Protein AF-A0AAU5Y995-F1 (afdb_monomer_lite)

Sequence (161 aa):
MDPVPNSRCRHRGEGEPGQAEDVVPAVAGPEQAGVQQDLLAVCDVCLLLIEDGAGAVWWHPEGGGRGERTSPSASLAAADRRPRWRITHDRCEPGGGYRIAVERIRTWPAYLHWTAHLMTEDWFGATDWRELILDTFDPVSISAGIRPRAFRDIRHRDVGE

Foldseek 3Di:
DDDDDDDDDDDDDDDDDDDDPPPDPPPPPPPPPPPDQQKWFAAQQPRDTADFPFWWWFWDDFPPPVPDPDDPPPPDCPPPRQTDIGTHGCVRDVDPHDTDGPVQCRDPVSVVVVLVVVVVPPVCVSDPSVCLVVVQDPPPPSGGHMHGPDPCVPPDDDPPD

Secondary structure (DSSP, 8-state):
-PPPPP-PPPP---------------------------EEEE-TTT-PBPPTTSEEEEE--TT---S----TT--S-----S--EEEEETTT----SEEEEGGGGSSHHHHHHHHHHHHT-GGGTT--HHHHHHHHH-TT--SSEEEES-GGGGS-SSS--

Structure (mmCIF, N/CA/C/O backbone):
data_AF-A0AAU5Y995-F1
#
_entry.id   AF-A0AAU5Y995-F1
#
loop_
_atom_site.group_PDB
_atom_site.id
_atom_site.type_symbol
_atom_site.label_atom_id
_atom_site.label_alt_id
_atom_site.label_comp_id
_atom_site.label_asym_id
_atom_site.label_entity_id
_atom_site.label_seq_id
_atom_site.pdbx_PDB_ins_code
_atom_site.Cartn_x
_atom_site.Cartn_y
_atom_site.Cartn_z
_atom_site.occupancy
_atom_site.B_iso_or_equiv
_atom_site.auth_seq_id
_atom_site.auth_comp_id
_atom_site.auth_asym_id
_atom_site.auth_atom_id
_atom_site.pdbx_PDB_model_num
ATOM 1 N N . MET A 1 1 ? 29.678 -52.417 -12.295 1.00 51.66 1 MET A N 1
ATOM 2 C CA . MET A 1 1 ? 29.122 -51.259 -11.562 1.00 51.66 1 MET A CA 1
ATOM 3 C C . MET A 1 1 ? 27.999 -51.810 -10.715 1.00 51.66 1 MET A C 1
ATOM 5 O O . MET A 1 1 ? 26.891 -51.991 -11.201 1.00 51.66 1 MET A O 1
ATOM 9 N N . ASP A 1 2 ? 28.368 -52.208 -9.506 1.00 46.78 2 ASP A N 1
ATOM 10 C CA . ASP A 1 2 ? 27.531 -52.924 -8.548 1.00 46.78 2 ASP A CA 1
ATOM 11 C C . ASP A 1 2 ? 26.744 -51.947 -7.657 1.00 46.78 2 ASP A C 1
ATOM 13 O O . ASP A 1 2 ? 27.227 -50.840 -7.396 1.00 46.78 2 ASP A O 1
ATOM 17 N N . PRO A 1 3 ? 25.541 -52.319 -7.183 1.00 59.75 3 PRO A N 1
ATOM 18 C CA . PRO A 1 3 ? 24.732 -51.471 -6.316 1.00 59.75 3 PRO A CA 1
ATOM 19 C C . PRO A 1 3 ? 25.257 -51.448 -4.872 1.00 59.75 3 PRO A C 1
ATOM 21 O O . PRO A 1 3 ? 25.572 -52.479 -4.278 1.00 59.75 3 PRO A O 1
ATOM 24 N N . VAL A 1 4 ? 25.303 -50.247 -4.291 1.00 57.81 4 VAL A N 1
ATOM 25 C CA . VAL A 1 4 ? 25.670 -49.993 -2.890 1.00 57.81 4 VAL A CA 1
ATOM 26 C C . VAL A 1 4 ? 24.531 -50.435 -1.952 1.00 57.81 4 VAL A C 1
ATOM 28 O O . VAL A 1 4 ? 23.378 -50.065 -2.192 1.00 57.81 4 VAL A O 1
ATOM 31 N N . PRO A 1 5 ? 24.814 -51.200 -0.878 1.00 61.00 5 PRO A N 1
ATOM 32 C CA . PRO A 1 5 ? 23.799 -51.679 0.050 1.00 61.00 5 PRO A CA 1
ATOM 33 C C . PRO A 1 5 ? 23.392 -50.661 1.127 1.00 61.00 5 PRO A C 1
ATOM 35 O O . PRO A 1 5 ? 24.134 -49.774 1.540 1.00 61.00 5 PRO A O 1
ATOM 38 N N . ASN A 1 6 ? 22.159 -50.881 1.573 1.00 43.97 6 ASN A N 1
ATOM 39 C CA . ASN A 1 6 ? 21.319 -50.125 2.490 1.00 43.97 6 ASN A CA 1
ATOM 40 C C . ASN A 1 6 ? 21.773 -50.250 3.962 1.00 43.97 6 ASN A C 1
ATOM 42 O O . ASN A 1 6 ? 21.823 -51.356 4.508 1.00 43.97 6 ASN A O 1
ATOM 46 N N . SER A 1 7 ? 22.036 -49.120 4.625 1.00 55.94 7 SER A N 1
ATOM 47 C CA . SER A 1 7 ? 22.383 -49.063 6.051 1.00 55.94 7 SER A CA 1
ATOM 48 C C . SER A 1 7 ? 21.145 -48.821 6.911 1.00 55.94 7 SER A C 1
ATOM 50 O O . SER A 1 7 ? 20.665 -47.701 7.068 1.00 55.94 7 SER A O 1
ATOM 52 N N . ARG A 1 8 ? 20.657 -49.916 7.502 1.00 42.19 8 ARG A N 1
ATOM 53 C CA . ARG A 1 8 ? 19.688 -49.956 8.603 1.00 42.19 8 ARG A CA 1
ATOM 54 C C . ARG A 1 8 ? 20.257 -49.260 9.847 1.00 42.19 8 ARG A C 1
ATOM 56 O O . ARG A 1 8 ? 21.191 -49.780 10.455 1.00 42.19 8 ARG A O 1
ATOM 63 N N . CYS A 1 9 ? 19.631 -48.175 10.296 1.00 51.38 9 CYS A N 1
ATOM 64 C CA . CYS A 1 9 ? 19.802 -47.680 11.664 1.00 51.38 9 CYS A CA 1
ATOM 65 C C . CYS A 1 9 ? 18.827 -48.407 12.600 1.00 51.38 9 CYS A C 1
ATOM 67 O O . CYS A 1 9 ? 17.614 -48.401 12.398 1.00 51.38 9 CYS A O 1
ATOM 69 N N . ARG A 1 10 ? 19.393 -49.091 13.598 1.00 52.16 10 ARG A N 1
ATOM 70 C CA . ARG A 1 10 ? 18.687 -49.815 14.658 1.00 52.16 10 ARG A CA 1
ATOM 71 C C . ARG A 1 10 ? 18.078 -48.848 15.672 1.00 52.16 10 ARG A C 1
ATOM 73 O O . ARG A 1 10 ? 18.735 -47.910 16.109 1.00 52.16 10 ARG A O 1
ATOM 80 N N . HIS A 1 11 ? 16.873 -49.194 16.115 1.00 45.50 11 HIS A N 1
ATOM 81 C CA . HIS A 1 11 ? 16.279 -48.787 17.385 1.00 45.50 11 HIS A CA 1
ATOM 82 C C . HIS A 1 11 ? 17.213 -49.073 18.569 1.00 45.50 11 HIS A C 1
ATOM 84 O O . HIS A 1 11 ? 17.705 -50.198 18.691 1.00 45.50 11 HIS A O 1
ATOM 90 N N . ARG A 1 12 ? 17.368 -48.102 19.479 1.00 43.69 12 ARG A N 1
ATOM 91 C CA . ARG A 1 12 ? 17.568 -48.349 20.916 1.00 43.69 12 ARG A CA 1
ATOM 92 C C . ARG A 1 12 ? 17.394 -47.060 21.718 1.00 43.69 12 ARG A C 1
ATOM 94 O O . ARG A 1 12 ? 18.076 -46.087 21.422 1.00 43.69 12 ARG A O 1
ATOM 101 N N . GLY A 1 13 ? 16.574 -47.103 22.767 1.00 43.41 13 GLY A N 1
ATOM 102 C CA . GLY A 1 13 ? 16.678 -46.159 23.881 1.00 43.41 13 GLY A CA 1
ATOM 103 C C . GLY A 1 13 ? 15.349 -45.681 24.442 1.00 43.41 13 GLY A C 1
ATOM 104 O O . GLY A 1 13 ? 15.020 -44.512 24.297 1.00 43.41 13 GLY A O 1
ATOM 105 N N . GLU A 1 14 ? 14.612 -46.582 25.088 1.00 49.31 14 GLU A N 1
ATOM 106 C CA . GLU A 1 14 ? 13.632 -46.220 26.111 1.00 49.31 14 GLU A CA 1
ATOM 107 C C . GLU A 1 14 ? 14.370 -45.609 27.310 1.00 49.31 14 GLU A C 1
ATOM 109 O O . GLU A 1 14 ? 15.430 -46.099 27.712 1.00 49.31 14 GLU A O 1
ATOM 114 N N . GLY A 1 15 ? 13.812 -44.534 27.861 1.00 44.06 15 GLY A N 1
ATOM 115 C CA . GLY A 1 15 ? 14.356 -43.817 29.007 1.00 44.06 15 GLY A CA 1
ATOM 116 C C . GLY A 1 15 ? 13.445 -42.665 29.418 1.00 44.06 15 GLY A C 1
ATOM 117 O O . GLY A 1 15 ? 13.788 -41.508 29.203 1.00 44.06 15 GLY A O 1
ATOM 118 N N . GLU A 1 16 ? 12.284 -42.988 29.990 1.00 52.59 16 GLU A N 1
ATOM 119 C CA . GLU A 1 16 ? 11.535 -42.055 30.839 1.00 52.59 16 GLU A CA 1
ATOM 120 C C . GLU A 1 16 ? 12.242 -41.925 32.194 1.00 52.59 16 GLU A C 1
ATOM 122 O O . GLU A 1 16 ? 12.616 -42.930 32.808 1.00 52.59 16 GLU A O 1
ATOM 127 N N . PRO A 1 17 ? 12.385 -40.691 32.693 1.00 46.03 17 PRO A N 1
ATOM 128 C CA . PRO A 1 17 ? 11.916 -40.457 34.049 1.00 46.03 17 PRO A CA 1
ATOM 129 C C . PRO A 1 17 ? 11.112 -39.155 34.178 1.00 46.03 17 PRO A C 1
ATOM 131 O O . PRO A 1 17 ? 11.528 -38.092 33.725 1.00 46.03 17 PRO A O 1
ATOM 134 N N . GLY A 1 18 ? 9.967 -39.305 34.851 1.00 55.03 18 GLY A N 1
ATOM 135 C CA . GLY A 1 18 ? 9.081 -38.304 35.449 1.00 55.03 18 GLY A CA 1
ATOM 136 C C . GLY A 1 18 ? 9.459 -36.833 35.307 1.00 55.03 18 GLY A C 1
ATOM 137 O O . GLY A 1 18 ? 10.322 -36.326 36.023 1.00 55.03 18 GLY A O 1
ATOM 138 N N . GLN A 1 19 ? 8.700 -36.128 34.470 1.00 48.06 19 GLN A N 1
ATOM 139 C CA . GLN A 1 19 ? 8.563 -34.683 34.572 1.00 48.06 19 GLN A CA 1
ATOM 140 C C . GLN A 1 19 ? 7.476 -34.378 35.600 1.00 48.06 19 GLN A C 1
ATOM 142 O O . GLN A 1 19 ? 6.317 -34.753 35.436 1.00 48.06 19 GLN A O 1
ATOM 147 N N . ALA A 1 20 ? 7.884 -33.726 36.685 1.00 47.62 20 ALA A N 1
ATOM 148 C CA . ALA A 1 20 ? 6.977 -33.029 37.571 1.00 47.62 20 ALA A CA 1
ATOM 149 C C . ALA A 1 20 ? 6.198 -32.003 36.738 1.00 47.62 20 ALA A C 1
ATOM 151 O O . ALA A 1 20 ? 6.799 -31.131 36.108 1.00 47.62 20 ALA A O 1
ATOM 152 N N . GLU A 1 21 ? 4.876 -32.136 36.715 1.00 48.78 21 GLU A N 1
ATOM 153 C CA . GLU A 1 21 ? 3.977 -31.117 36.188 1.00 48.78 21 GLU A CA 1
ATOM 154 C C . GLU A 1 21 ? 4.045 -29.909 37.127 1.00 48.78 21 GLU A C 1
ATOM 156 O O . GLU A 1 21 ? 3.313 -29.796 38.111 1.00 48.78 21 GLU A O 1
ATOM 161 N N . ASP A 1 22 ? 5.004 -29.030 36.848 1.00 41.09 22 ASP A N 1
ATOM 162 C CA . ASP A 1 22 ? 5.022 -27.664 37.344 1.00 41.09 22 ASP A CA 1
ATOM 163 C C . ASP A 1 22 ? 3.801 -26.975 36.724 1.00 41.09 22 ASP A C 1
ATOM 165 O O . ASP A 1 22 ? 3.777 -26.623 35.540 1.00 41.09 22 ASP A O 1
ATOM 169 N N . VAL A 1 23 ? 2.718 -26.904 37.501 1.00 50.47 23 VAL A N 1
ATOM 170 C CA . VAL A 1 23 ? 1.514 -26.148 37.158 1.00 50.47 23 VAL A CA 1
ATOM 171 C C . VAL A 1 23 ? 1.901 -24.675 37.199 1.00 50.47 23 VAL A C 1
ATOM 173 O O . VAL A 1 23 ? 1.699 -23.980 38.195 1.00 50.47 23 VAL A O 1
ATOM 176 N N . VAL A 1 24 ? 2.491 -24.203 36.101 1.00 50.28 24 VAL A N 1
ATOM 177 C CA . VAL A 1 24 ? 2.717 -22.783 35.865 1.00 50.28 24 VAL A CA 1
ATOM 178 C C . VAL A 1 24 ? 1.334 -22.130 35.887 1.00 50.28 24 VAL A C 1
ATOM 180 O O . VAL A 1 24 ? 0.473 -22.518 35.088 1.00 50.28 24 VAL A O 1
ATOM 183 N N . PRO A 1 25 ? 1.063 -21.175 36.796 1.00 47.19 25 PRO A N 1
ATOM 184 C CA . PRO A 1 25 ? -0.200 -20.462 36.772 1.00 47.19 25 PRO A CA 1
ATOM 185 C C . PRO A 1 25 ? -0.339 -19.832 35.392 1.00 47.19 25 PRO A C 1
ATOM 187 O O . PRO A 1 25 ? 0.600 -19.202 34.904 1.00 47.19 25 PRO A O 1
ATOM 190 N N . ALA A 1 26 ? -1.495 -20.042 34.760 1.00 51.28 26 ALA A N 1
ATOM 191 C CA . ALA A 1 26 ? -1.854 -19.390 33.514 1.00 51.28 26 ALA A CA 1
ATOM 192 C C . ALA A 1 26 ? -1.677 -17.884 33.713 1.00 51.28 26 ALA A C 1
ATOM 194 O O . ALA A 1 26 ? -2.510 -17.216 34.326 1.00 51.28 26 ALA A O 1
ATOM 195 N N . VAL A 1 27 ? -0.542 -17.364 33.250 1.00 51.34 27 VAL A N 1
ATOM 196 C CA . VAL A 1 27 ? -0.307 -15.935 33.173 1.00 51.34 27 VAL A CA 1
ATOM 197 C C . VAL A 1 27 ? -1.355 -15.477 32.181 1.00 51.34 27 VAL A C 1
ATOM 199 O O . VAL A 1 27 ? -1.291 -15.850 31.009 1.00 51.34 27 VAL A O 1
ATOM 202 N N . ALA A 1 28 ? -2.383 -14.782 32.668 1.00 52.41 28 ALA A N 1
ATOM 203 C CA . ALA A 1 28 ? -3.332 -14.100 31.813 1.00 52.41 28 ALA A CA 1
ATOM 204 C C . ALA A 1 28 ? -2.487 -13.238 30.873 1.00 52.41 28 ALA A C 1
ATOM 206 O O . ALA A 1 28 ? -1.878 -12.257 31.303 1.00 52.41 28 ALA A O 1
ATOM 207 N N . GLY A 1 29 ? -2.338 -13.702 29.626 1.00 50.19 29 GLY A N 1
ATOM 208 C CA . GLY A 1 29 ? -1.610 -12.969 28.607 1.00 50.19 29 GLY A CA 1
ATOM 209 C C . GLY A 1 29 ? -2.203 -11.569 28.544 1.00 50.19 29 GLY A C 1
ATOM 210 O O . GLY A 1 29 ? -3.406 -11.437 28.801 1.00 50.19 29 GLY A O 1
ATOM 211 N N . PRO A 1 30 ? -1.390 -10.534 28.269 1.00 54.94 30 PRO A N 1
ATOM 212 C CA . PRO A 1 30 ? -1.913 -9.187 28.142 1.00 54.94 30 PRO A CA 1
ATOM 213 C C . PRO A 1 30 ? -3.118 -9.269 27.217 1.00 54.94 30 PRO A C 1
ATOM 215 O O . PRO A 1 30 ? -3.008 -9.767 26.093 1.00 54.94 30 PRO A O 1
ATOM 218 N N . GLU A 1 31 ? -4.270 -8.890 27.772 1.00 47.72 31 GLU A N 1
ATOM 219 C CA . GLU A 1 31 ? -5.510 -8.644 27.060 1.00 47.72 31 GLU A CA 1
ATOM 220 C C . GLU A 1 31 ? -5.096 -8.002 25.743 1.00 47.72 31 GLU A C 1
ATOM 222 O O . GLU A 1 31 ? -4.458 -6.947 25.767 1.00 47.72 31 GLU A O 1
ATOM 227 N N . GLN A 1 32 ? -5.263 -8.728 24.630 1.00 51.91 32 GLN A N 1
ATOM 228 C CA . GLN A 1 32 ? -4.808 -8.275 23.324 1.00 51.91 32 GLN A CA 1
ATOM 229 C C . GLN A 1 32 ? -5.594 -7.004 23.034 1.00 51.91 32 GLN A C 1
ATOM 231 O O . GLN A 1 32 ? -6.704 -7.064 22.508 1.00 51.91 32 GLN A O 1
ATOM 236 N N . ALA A 1 33 ? -5.045 -5.862 23.449 1.00 55.78 33 ALA A N 1
ATOM 237 C CA . ALA A 1 33 ? -5.500 -4.548 23.075 1.00 55.78 33 ALA A CA 1
ATOM 238 C C . ALA A 1 33 ? -5.523 -4.600 21.556 1.00 55.78 33 ALA A C 1
ATOM 240 O O . ALA A 1 33 ? -4.464 -4.718 20.935 1.00 55.78 33 ALA A O 1
ATOM 241 N N . GLY A 1 34 ? -6.733 -4.709 20.998 1.00 61.84 34 GLY A N 1
ATOM 242 C CA . GLY A 1 34 ? -6.927 -5.053 19.599 1.00 61.84 34 GLY A CA 1
ATOM 243 C C . GLY A 1 34 ? -6.019 -4.168 18.769 1.00 61.84 34 GLY A C 1
ATOM 244 O O . GLY A 1 34 ? -6.093 -2.947 18.905 1.00 61.84 34 GLY A O 1
ATOM 245 N N . VAL A 1 35 ? -5.106 -4.783 18.011 1.00 67.81 35 VAL A N 1
ATOM 246 C CA . VAL A 1 35 ? -4.102 -4.059 17.230 1.00 67.81 35 VAL A CA 1
ATOM 247 C C . VAL A 1 35 ? -4.859 -3.059 16.371 1.00 67.81 35 VAL A C 1
ATOM 249 O O . VAL A 1 35 ? -5.603 -3.440 15.466 1.00 67.81 35 VAL A O 1
ATOM 252 N N . GLN A 1 36 ? -4.750 -1.783 16.732 1.00 79.38 36 GLN A N 1
ATOM 253 C CA . GLN A 1 36 ? -5.533 -0.738 16.105 1.00 79.38 36 GLN A CA 1
ATOM 254 C C . GLN A 1 36 ? -5.047 -0.613 14.662 1.00 79.38 36 GLN A C 1
ATOM 256 O O . GLN A 1 36 ? -3.896 -0.267 14.413 1.00 79.38 36 GLN A O 1
ATOM 261 N N . GLN A 1 37 ? -5.917 -0.957 13.716 1.00 86.81 37 GLN A N 1
ATOM 262 C CA . GLN A 1 37 ? -5.639 -0.803 12.294 1.00 86.81 37 GLN A CA 1
ATOM 263 C C . GLN A 1 37 ? -5.763 0.683 11.946 1.00 86.81 37 GLN A C 1
ATOM 265 O O . GLN A 1 37 ? -6.873 1.226 11.917 1.00 86.81 37 GLN A O 1
ATOM 270 N N . ASP A 1 38 ? -4.631 1.339 11.716 1.00 90.75 38 ASP A N 1
ATOM 271 C CA . ASP A 1 38 ? -4.545 2.749 11.318 1.00 90.75 38 ASP A CA 1
ATOM 272 C C . ASP A 1 38 ? -4.452 2.911 9.789 1.00 90.75 38 ASP A C 1
ATOM 274 O O . ASP A 1 38 ? -4.565 4.032 9.290 1.00 90.75 38 ASP A O 1
ATOM 278 N N . LEU A 1 39 ? -4.343 1.802 9.041 1.00 92.81 39 LEU A N 1
ATOM 279 C CA . LEU A 1 39 ? -4.324 1.770 7.580 1.00 92.81 39 LEU A CA 1
ATOM 280 C C . LEU A 1 39 ? -5.487 0.956 6.978 1.00 92.81 39 LEU A C 1
ATOM 282 O O . LEU A 1 39 ? -5.841 -0.147 7.405 1.00 92.81 39 LEU A O 1
ATOM 286 N N . LEU A 1 40 ? -6.068 1.510 5.921 1.00 94.25 40 LEU A N 1
ATOM 287 C CA . LEU A 1 40 ? -7.050 0.916 5.024 1.00 94.25 40 LEU A CA 1
ATOM 288 C C . LEU A 1 40 ? -6.365 0.529 3.714 1.00 94.25 40 LEU A C 1
ATOM 290 O O . LEU A 1 40 ? -5.465 1.223 3.253 1.00 94.25 40 LEU A O 1
ATOM 294 N N . ALA A 1 41 ? -6.834 -0.545 3.087 1.00 94.81 41 ALA A N 1
ATOM 295 C CA . ALA A 1 41 ? -6.425 -0.929 1.743 1.00 94.81 41 ALA A CA 1
ATOM 296 C C . ALA A 1 41 ? -7.626 -0.806 0.803 1.00 94.81 41 ALA A C 1
ATOM 298 O O . ALA A 1 41 ? -8.680 -1.392 1.062 1.00 94.81 41 ALA A O 1
ATOM 299 N N . VAL A 1 42 ? -7.474 -0.039 -0.274 1.00 95.00 42 VAL A N 1
ATOM 300 C CA . VAL A 1 42 ? -8.494 0.178 -1.307 1.00 95.00 42 VAL A CA 1
ATOM 301 C C . VAL A 1 42 ? -8.023 -0.488 -2.593 1.00 95.00 42 VAL A C 1
ATOM 303 O O . VAL A 1 42 ? -6.902 -0.257 -3.034 1.00 95.00 42 VAL A O 1
ATOM 306 N N . CYS A 1 43 ? -8.876 -1.319 -3.188 1.00 94.75 43 CYS A N 1
ATOM 307 C CA . CYS A 1 43 ? -8.546 -2.095 -4.380 1.00 94.75 43 CYS A CA 1
ATOM 308 C C . CYS A 1 43 ? -8.440 -1.229 -5.645 1.00 94.75 43 CYS A C 1
ATOM 310 O O . CYS A 1 43 ? -9.393 -0.537 -5.991 1.00 94.75 43 CYS A O 1
ATOM 312 N N . ASP A 1 44 ? -7.349 -1.367 -6.400 1.00 90.81 44 ASP A N 1
ATOM 313 C CA . ASP A 1 44 ? -7.074 -0.674 -7.673 1.00 90.81 44 ASP A CA 1
ATOM 314 C C . ASP A 1 44 ? -8.100 -0.943 -8.769 1.00 90.81 44 ASP A C 1
ATOM 316 O O . ASP A 1 44 ? -8.226 -0.164 -9.709 1.00 90.81 44 ASP A O 1
ATOM 320 N N . VAL A 1 45 ? -8.799 -2.074 -8.686 1.00 91.75 45 VAL A N 1
ATOM 321 C CA . VAL A 1 45 ? -9.695 -2.536 -9.751 1.00 91.75 45 VAL A CA 1
ATOM 322 C C . VAL A 1 45 ? -11.139 -2.160 -9.454 1.00 91.75 45 VAL A C 1
ATOM 324 O O . VAL A 1 45 ? -11.809 -1.567 -10.293 1.00 91.75 45 VAL A O 1
ATOM 327 N N . CYS A 1 46 ? -11.642 -2.526 -8.273 1.00 94.75 46 CYS A N 1
ATOM 328 C CA . CYS A 1 46 ? -13.048 -2.308 -7.927 1.00 94.75 46 CYS A CA 1
ATOM 329 C C . CYS A 1 46 ? -13.287 -1.109 -7.003 1.00 94.75 46 CYS A C 1
ATOM 331 O O . CYS A 1 46 ? -14.445 -0.806 -6.730 1.00 94.75 46 CYS A O 1
ATOM 333 N N . LEU A 1 47 ? -12.228 -0.441 -6.525 1.00 94.12 47 LEU A N 1
ATOM 334 C CA . LEU A 1 47 ? -12.289 0.720 -5.626 1.00 94.12 47 LEU A CA 1
ATOM 335 C C . LEU A 1 47 ? -13.022 0.454 -4.299 1.00 94.12 47 LEU A C 1
ATOM 337 O O . LEU A 1 47 ? -13.485 1.377 -3.635 1.00 94.12 47 LEU A O 1
ATOM 341 N N . LEU A 1 48 ? -13.127 -0.817 -3.897 1.00 95.25 48 LEU A N 1
ATOM 342 C CA . LEU A 1 48 ? -13.691 -1.230 -2.612 1.00 95.25 48 LEU A CA 1
ATOM 343 C C . LEU A 1 48 ? -12.583 -1.531 -1.601 1.00 95.25 48 LEU A C 1
ATOM 345 O O . LEU A 1 48 ? -11.464 -1.890 -1.979 1.00 95.25 48 LEU A O 1
ATOM 349 N N . LEU A 1 49 ? -12.926 -1.445 -0.313 1.00 95.56 49 LEU A N 1
ATOM 350 C CA . LEU A 1 49 ? -12.037 -1.847 0.774 1.00 95.56 49 LEU A CA 1
ATOM 351 C C . LEU A 1 49 ? -11.681 -3.334 0.668 1.00 95.56 49 LEU A C 1
ATOM 353 O O . LEU A 1 49 ? -12.522 -4.183 0.358 1.00 95.56 49 LEU A O 1
ATOM 357 N N . ILE A 1 50 ? -10.415 -3.637 0.922 1.00 95.81 50 ILE A N 1
ATOM 358 C CA . ILE A 1 50 ? -9.900 -4.995 1.059 1.00 95.81 50 ILE A CA 1
ATOM 359 C C . ILE A 1 50 ? -9.919 -5.330 2.542 1.00 95.81 50 ILE A C 1
ATOM 361 O O . ILE A 1 50 ? -9.344 -4.595 3.340 1.00 95.81 50 ILE A O 1
ATOM 365 N N . GLU A 1 51 ? -10.600 -6.414 2.900 1.00 96.12 51 GLU A N 1
ATOM 366 C CA . GLU A 1 51 ? -10.614 -6.988 4.249 1.00 96.12 51 GLU A CA 1
ATOM 367 C C . GLU A 1 51 ? -9.387 -7.886 4.469 1.00 96.12 51 GLU A C 1
ATOM 369 O O . GLU A 1 51 ? -8.695 -8.262 3.520 1.00 96.12 51 GLU A O 1
ATOM 374 N N . ASP A 1 52 ? -9.101 -8.228 5.722 1.00 95.12 52 ASP A N 1
ATOM 375 C CA . ASP A 1 52 ? -7.984 -9.119 6.052 1.00 95.12 52 ASP A CA 1
ATOM 376 C C . ASP A 1 52 ? -8.161 -10.498 5.402 1.00 95.12 52 ASP A C 1
ATOM 378 O O . ASP A 1 52 ? -9.256 -11.067 5.397 1.00 95.12 52 ASP A O 1
ATOM 382 N N . GLY A 1 53 ? -7.085 -11.018 4.806 1.00 95.50 53 GLY A N 1
ATOM 383 C CA . GLY A 1 53 ? -7.101 -12.276 4.060 1.00 95.50 53 GLY A CA 1
ATOM 384 C C . GLY A 1 53 ? -7.840 -12.226 2.717 1.00 95.50 53 GLY A C 1
ATOM 385 O O . GLY A 1 53 ? -8.010 -13.273 2.096 1.00 95.50 53 GLY A O 1
ATOM 386 N N . ALA A 1 54 ? -8.293 -11.050 2.261 1.00 95.81 54 ALA A N 1
ATOM 387 C CA . ALA A 1 54 ? -9.046 -10.900 1.010 1.00 95.81 54 ALA A CA 1
ATOM 388 C C . ALA A 1 54 ? -8.243 -10.257 -0.134 1.00 95.81 54 ALA A C 1
ATOM 390 O O . ALA A 1 54 ? -8.807 -9.991 -1.203 1.00 95.81 54 ALA A O 1
ATOM 391 N N . GLY A 1 55 ? -6.959 -9.966 0.074 1.00 95.19 55 GLY A N 1
ATOM 392 C CA . GLY A 1 55 ? -6.103 -9.370 -0.943 1.00 95.19 55 GLY A CA 1
ATOM 393 C C . GLY A 1 55 ? -4.687 -9.085 -0.470 1.00 95.19 55 GLY A C 1
ATOM 394 O O . GLY A 1 55 ? -4.297 -9.368 0.667 1.00 95.19 55 GLY A O 1
ATOM 395 N N . ALA A 1 56 ? -3.905 -8.498 -1.367 1.00 95.44 56 ALA A N 1
ATOM 396 C CA . ALA A 1 56 ? -2.509 -8.188 -1.107 1.00 95.44 56 ALA A CA 1
ATOM 397 C C . ALA A 1 56 ? -2.060 -6.924 -1.845 1.00 95.44 56 ALA A C 1
ATOM 399 O O . ALA A 1 56 ? -2.735 -6.403 -2.738 1.00 95.44 56 ALA A O 1
ATOM 400 N N . VAL A 1 57 ? -0.885 -6.461 -1.442 1.00 92.94 57 VAL A N 1
ATOM 401 C CA . VAL A 1 57 ? -0.056 -5.521 -2.183 1.00 92.94 57 VAL A CA 1
ATOM 402 C C . VAL A 1 57 ? 0.949 -6.333 -2.983 1.00 92.94 57 VAL A C 1
ATOM 404 O O . VAL A 1 57 ? 1.687 -7.149 -2.425 1.00 92.94 57 VAL A O 1
ATOM 407 N N . TRP A 1 58 ? 0.950 -6.140 -4.293 1.00 90.94 58 TRP A N 1
ATOM 408 C CA . TRP A 1 58 ? 1.720 -6.927 -5.241 1.00 90.94 58 TRP A CA 1
ATOM 409 C C . TRP A 1 58 ? 2.646 -6.018 -6.027 1.00 90.94 58 TRP A C 1
ATOM 411 O O . TRP A 1 58 ? 2.243 -4.948 -6.486 1.00 90.94 58 TRP A O 1
ATOM 421 N N . TRP A 1 59 ? 3.874 -6.471 -6.226 1.00 87.88 59 TRP A N 1
ATOM 422 C CA . TRP A 1 59 ? 4.765 -5.857 -7.194 1.00 87.88 59 TRP A CA 1
ATOM 423 C C . TRP A 1 59 ? 4.749 -6.660 -8.482 1.00 87.88 59 TRP A C 1
ATOM 425 O O . TRP A 1 59 ? 5.040 -7.862 -8.485 1.00 87.88 59 TRP A O 1
ATOM 435 N N . HIS A 1 60 ? 4.434 -5.972 -9.575 1.00 82.25 60 HIS A N 1
ATOM 436 C CA . HIS A 1 60 ? 4.524 -6.533 -10.910 1.00 82.25 60 HIS A CA 1
ATOM 437 C C . HIS A 1 60 ? 5.847 -6.119 -11.561 1.00 82.25 60 HIS A C 1
ATOM 439 O O . HIS A 1 60 ? 6.025 -4.928 -11.837 1.00 82.25 60 HIS A O 1
ATOM 445 N N . PRO A 1 61 ? 6.756 -7.070 -11.858 1.00 69.94 61 PRO A N 1
ATOM 446 C CA . PRO A 1 61 ? 7.863 -6.779 -12.757 1.00 69.94 61 PRO A CA 1
ATOM 447 C C . PRO A 1 61 ? 7.290 -6.361 -14.114 1.00 69.94 61 PRO A C 1
ATOM 449 O O . PRO A 1 61 ? 6.317 -6.960 -14.585 1.00 69.94 61 PRO A O 1
ATOM 452 N N . GLU A 1 62 ? 7.881 -5.342 -14.743 1.00 68.00 62 GLU A N 1
ATOM 453 C CA . GLU A 1 62 ? 7.484 -4.896 -16.081 1.00 68.00 62 GLU A CA 1
ATOM 454 C C . GLU A 1 62 ? 7.302 -6.077 -17.040 1.00 68.00 62 GLU A C 1
ATOM 456 O O . GLU A 1 62 ? 8.082 -7.030 -17.042 1.00 68.00 62 GLU A O 1
ATOM 461 N N . GLY A 1 63 ? 6.310 -5.983 -17.927 1.00 58.22 63 GLY A N 1
ATOM 462 C CA . GLY A 1 63 ? 6.356 -6.715 -19.193 1.00 58.22 63 GLY A CA 1
ATOM 463 C C . GLY A 1 63 ? 6.334 -8.244 -19.108 1.00 58.22 63 GLY A C 1
ATOM 464 O O . GLY A 1 63 ? 6.530 -8.894 -20.134 1.00 58.22 63 GLY A O 1
ATOM 465 N N . GLY A 1 64 ? 6.014 -8.838 -17.957 1.00 47.88 64 GLY A N 1
ATOM 466 C CA . GLY A 1 64 ? 5.732 -10.267 -17.811 1.00 47.88 64 GLY A CA 1
ATOM 467 C C . GLY A 1 64 ? 4.393 -10.677 -18.430 1.00 47.88 64 GLY A C 1
ATOM 468 O O . GLY A 1 64 ? 3.646 -11.444 -17.827 1.00 47.88 64 GLY A O 1
ATOM 469 N N . GLY A 1 65 ? 4.057 -10.151 -19.613 1.00 47.97 65 GLY A N 1
ATOM 470 C CA . GLY A 1 65 ? 2.961 -10.660 -20.420 1.00 47.97 65 GLY A CA 1
ATOM 471 C C . GLY A 1 65 ? 3.226 -12.137 -20.657 1.00 47.97 65 GLY A C 1
ATOM 472 O O . GLY A 1 65 ? 4.131 -12.507 -21.405 1.00 47.97 65 GLY A O 1
ATOM 473 N N . ARG A 1 66 ? 2.471 -12.992 -19.972 1.00 49.00 66 ARG A N 1
ATOM 474 C CA . ARG A 1 66 ? 2.548 -14.439 -20.118 1.00 49.00 66 ARG A CA 1
ATOM 475 C C . ARG A 1 66 ? 2.002 -14.806 -21.498 1.00 49.00 66 ARG A C 1
ATOM 477 O O . ARG A 1 66 ? 0.861 -15.215 -21.614 1.00 49.00 66 ARG A O 1
ATOM 484 N N . GLY A 1 67 ? 2.804 -14.615 -22.545 1.00 49.03 67 GLY A N 1
ATOM 485 C CA . GLY A 1 67 ? 2.613 -15.200 -23.873 1.00 49.03 67 GLY A CA 1
ATOM 486 C C . GLY A 1 67 ? 1.227 -15.037 -24.503 1.00 49.03 67 GLY A C 1
ATOM 487 O O . GLY A 1 67 ? 0.808 -15.923 -25.248 1.00 49.03 67 GLY A O 1
ATOM 488 N N . GLU A 1 68 ? 0.506 -13.950 -24.233 1.00 48.41 68 GLU A N 1
ATOM 489 C CA . GLU A 1 68 ? -0.767 -13.707 -24.900 1.00 48.41 68 GLU A CA 1
ATOM 490 C C . GLU A 1 68 ? -0.474 -13.134 -26.288 1.00 48.41 68 GLU A C 1
ATOM 492 O O . GLU A 1 68 ? 0.001 -12.007 -26.434 1.00 48.41 68 GLU A O 1
ATOM 497 N N . ARG A 1 69 ? -0.681 -13.965 -27.318 1.00 51.66 69 ARG A N 1
ATOM 498 C CA . ARG A 1 69 ? -0.663 -13.571 -28.732 1.00 51.66 69 ARG A CA 1
ATOM 499 C C . ARG A 1 69 ? -1.713 -12.480 -28.937 1.00 51.66 69 ARG A C 1
ATOM 501 O O . ARG A 1 69 ? -2.869 -12.763 -29.241 1.00 51.66 69 ARG A O 1
ATOM 508 N N . T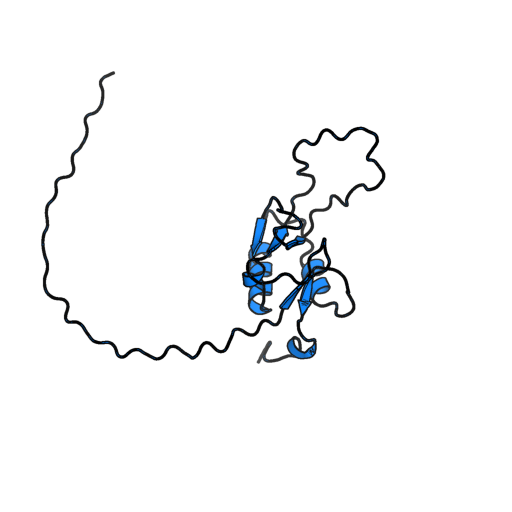HR A 1 70 ? -1.315 -11.231 -28.753 1.00 48.81 70 THR A N 1
ATOM 509 C CA . THR A 1 70 ? -2.165 -10.075 -28.995 1.00 48.81 70 THR A CA 1
ATOM 510 C C . THR A 1 70 ? -2.377 -9.930 -30.494 1.00 48.81 70 THR A C 1
ATOM 512 O O . THR A 1 70 ? -1.450 -9.725 -31.276 1.00 48.81 70 THR A O 1
ATOM 515 N N . SER A 1 71 ? -3.635 -10.083 -30.903 1.00 50.47 71 SER A N 1
ATOM 516 C CA . SER A 1 71 ? -4.067 -9.710 -32.244 1.00 50.47 71 SER A CA 1
ATOM 517 C C . SER A 1 71 ? -3.781 -8.215 -32.471 1.00 50.47 71 SER A C 1
ATOM 519 O O . SER A 1 71 ? -3.961 -7.430 -31.535 1.00 50.47 71 SER A O 1
ATOM 521 N N . PRO A 1 72 ? -3.407 -7.777 -33.690 1.00 50.91 72 PRO A N 1
ATOM 522 C CA . PRO A 1 72 ? -2.932 -6.409 -33.956 1.00 50.91 72 PRO A CA 1
ATOM 523 C C . PRO A 1 72 ? -3.961 -5.287 -33.712 1.00 50.91 72 PRO A C 1
ATOM 525 O O . PRO A 1 72 ? -3.644 -4.115 -33.878 1.00 50.91 72 PRO A O 1
ATOM 528 N N . SER A 1 73 ? -5.199 -5.625 -33.340 1.00 51.28 73 SER A N 1
ATOM 529 C CA . SER A 1 73 ? -6.319 -4.690 -33.196 1.00 51.28 73 SER A CA 1
ATOM 530 C C . SER A 1 73 ? -6.540 -4.163 -31.767 1.00 51.28 73 SER A C 1
ATOM 532 O O . SER A 1 73 ? -7.373 -3.279 -31.586 1.00 51.28 73 SER A O 1
ATOM 534 N N . ALA A 1 74 ? -5.837 -4.660 -30.743 1.00 50.06 74 ALA A N 1
ATOM 535 C CA . ALA A 1 74 ? -6.057 -4.269 -29.339 1.00 50.06 74 ALA A CA 1
ATOM 536 C C . ALA A 1 74 ? -5.180 -3.077 -28.888 1.00 50.06 74 ALA A C 1
ATOM 538 O O . ALA A 1 74 ? -4.605 -3.090 -27.802 1.00 50.06 74 ALA A O 1
ATOM 539 N N . SER A 1 75 ? -5.024 -2.058 -29.739 1.00 50.25 75 SER A N 1
ATOM 540 C CA . SER A 1 75 ? -3.964 -1.046 -29.605 1.00 50.25 75 SER A CA 1
ATOM 541 C C . SER A 1 75 ? -4.466 0.380 -29.338 1.00 50.25 75 SER A C 1
ATOM 543 O O . SER A 1 75 ? -4.116 1.295 -30.079 1.00 50.25 75 SER A O 1
ATOM 545 N N . LEU A 1 76 ? -5.239 0.597 -28.264 1.00 44.31 76 LEU A N 1
ATOM 546 C CA . LEU A 1 76 ? -5.531 1.961 -27.767 1.00 44.31 76 LEU A CA 1
ATOM 547 C C . LEU A 1 76 ? -5.422 2.172 -26.247 1.00 44.31 76 LEU A C 1
ATOM 549 O O . LEU A 1 76 ? -5.556 3.299 -25.785 1.00 44.31 76 LEU A O 1
ATOM 553 N N . ALA A 1 77 ? -5.075 1.152 -25.468 1.00 47.31 77 ALA A N 1
ATOM 554 C CA . ALA A 1 77 ? -4.576 1.346 -24.113 1.00 47.31 77 ALA A CA 1
ATOM 555 C C . ALA A 1 77 ? -3.271 0.569 -24.011 1.00 47.31 77 ALA A C 1
ATOM 557 O O . ALA A 1 77 ? -3.265 -0.611 -23.669 1.00 47.31 77 ALA A O 1
ATOM 558 N N . ALA A 1 78 ? -2.155 1.199 -24.380 1.00 48.78 78 ALA A N 1
ATOM 559 C CA . ALA A 1 78 ? -0.864 0.700 -23.936 1.00 48.78 78 ALA A CA 1
ATOM 560 C C . ALA A 1 78 ? -0.901 0.779 -22.407 1.00 48.78 78 ALA A C 1
ATOM 562 O O . ALA A 1 78 ? -0.682 1.847 -21.845 1.00 48.78 78 ALA A O 1
ATOM 563 N N . ALA A 1 79 ? -1.316 -0.319 -21.763 1.00 55.72 79 ALA A N 1
ATOM 564 C CA . ALA A 1 79 ? -1.338 -0.447 -20.318 1.00 55.72 79 ALA A CA 1
ATOM 565 C C . ALA A 1 79 ? 0.021 0.032 -19.834 1.00 55.72 79 ALA A C 1
ATOM 567 O O . ALA A 1 79 ? 1.028 -0.475 -20.327 1.00 55.72 79 ALA A O 1
ATOM 568 N N . ASP A 1 80 ? 0.028 1.060 -18.989 1.00 57.44 80 ASP A N 1
ATOM 569 C CA . ASP A 1 80 ? 1.247 1.643 -18.450 1.00 57.44 80 ASP A CA 1
ATOM 570 C C . ASP A 1 80 ? 2.132 0.503 -17.936 1.00 57.44 80 ASP A C 1
ATOM 572 O O . ASP A 1 80 ? 1.771 -0.192 -16.984 1.00 57.44 80 ASP A O 1
ATOM 576 N N . ARG A 1 81 ? 3.204 0.215 -18.687 1.00 60.66 81 ARG A N 1
ATOM 577 C CA . ARG A 1 81 ? 4.028 -0.994 -18.528 1.00 60.66 81 ARG A CA 1
ATOM 578 C C . ARG A 1 81 ? 5.076 -0.831 -17.439 1.00 60.66 81 ARG A C 1
ATOM 580 O O . ARG A 1 81 ? 5.874 -1.744 -17.260 1.00 60.66 81 ARG A O 1
ATOM 587 N N . ARG A 1 82 ? 5.068 0.314 -16.755 1.00 67.19 82 ARG A N 1
ATOM 588 C CA . ARG A 1 82 ? 5.981 0.617 -15.663 1.00 67.19 82 ARG A CA 1
ATOM 589 C C . ARG A 1 82 ? 5.743 -0.355 -14.511 1.00 67.19 82 ARG A C 1
ATOM 591 O O . ARG A 1 82 ? 4.585 -0.677 -14.220 1.00 67.19 82 ARG A O 1
ATOM 598 N N . PRO A 1 83 ? 6.810 -0.821 -13.845 1.00 73.06 83 PRO A N 1
ATOM 599 C CA . PRO A 1 83 ? 6.664 -1.689 -12.704 1.00 73.06 83 PRO A CA 1
ATOM 600 C C . PRO A 1 83 ? 6.070 -0.820 -11.606 1.00 73.06 83 PRO A C 1
ATOM 602 O O . PRO A 1 83 ? 6.647 0.193 -11.213 1.00 73.06 83 PRO A O 1
ATOM 605 N N . ARG A 1 84 ? 4.876 -1.183 -11.156 1.00 83.00 84 ARG A N 1
ATOM 606 C CA . ARG A 1 84 ? 4.190 -0.453 -10.099 1.00 83.00 84 ARG A CA 1
ATOM 607 C C . ARG A 1 84 ? 3.650 -1.416 -9.069 1.00 83.00 84 ARG A C 1
ATOM 609 O O . ARG A 1 84 ? 3.267 -2.546 -9.384 1.00 83.00 84 ARG A O 1
ATOM 616 N N . TRP A 1 85 ? 3.609 -0.931 -7.841 1.00 88.81 85 TRP A N 1
ATOM 617 C CA . TRP A 1 85 ? 2.873 -1.576 -6.773 1.00 88.81 85 TRP A CA 1
ATOM 618 C C . TRP A 1 85 ? 1.384 -1.489 -7.072 1.00 88.81 85 TRP A C 1
ATOM 620 O O . TRP A 1 85 ? 0.892 -0.460 -7.537 1.00 88.81 85 TRP A O 1
ATOM 630 N N . ARG A 1 86 ? 0.684 -2.595 -6.849 1.00 90.12 86 ARG A N 1
ATOM 631 C CA . ARG A 1 86 ? -0.762 -2.687 -7.017 1.00 90.12 86 ARG A CA 1
ATOM 632 C C . ARG A 1 86 ? -1.391 -3.310 -5.799 1.00 90.12 86 ARG A C 1
ATOM 634 O O . ARG A 1 86 ? -0.806 -4.190 -5.175 1.00 90.12 86 ARG A O 1
ATOM 641 N N . ILE A 1 87 ? -2.589 -2.866 -5.477 1.00 92.88 87 ILE A N 1
ATOM 642 C CA . ILE A 1 87 ? -3.313 -3.287 -4.286 1.00 92.88 87 ILE A CA 1
ATOM 643 C C . ILE A 1 87 ? -4.654 -3.810 -4.747 1.00 92.88 87 ILE A C 1
ATOM 645 O O . ILE A 1 87 ? -5.481 -3.064 -5.260 1.00 92.88 87 ILE A O 1
ATOM 649 N N . THR A 1 88 ? -4.872 -5.113 -4.630 1.00 94.38 88 THR A N 1
ATOM 650 C CA . THR A 1 88 ? -6.054 -5.751 -5.214 1.00 94.38 88 THR A CA 1
ATOM 651 C C . THR A 1 88 ? -6.619 -6.808 -4.286 1.00 94.38 88 THR A C 1
ATOM 653 O O . THR A 1 88 ? -5.891 -7.462 -3.537 1.00 94.38 88 THR A O 1
ATOM 656 N N . HIS A 1 89 ? -7.940 -7.003 -4.355 1.00 96.25 89 HIS A N 1
ATOM 657 C CA . HIS A 1 89 ? -8.528 -8.240 -3.850 1.00 96.25 89 HIS A CA 1
ATOM 658 C C . HIS A 1 89 ? -7.985 -9.424 -4.645 1.00 96.25 89 HIS A C 1
ATOM 660 O O . HIS A 1 89 ? -7.823 -9.317 -5.864 1.00 96.25 89 HIS A O 1
ATOM 666 N N . ASP A 1 90 ? -7.872 -10.582 -3.999 1.00 93.25 90 ASP A N 1
ATOM 667 C CA . ASP A 1 90 ? -7.445 -11.824 -4.659 1.00 93.25 90 ASP A CA 1
ATOM 668 C C . ASP A 1 90 ? -8.327 -12.170 -5.873 1.00 93.25 90 ASP A C 1
ATOM 670 O O . ASP A 1 90 ? -7.852 -12.666 -6.892 1.00 93.25 90 ASP A O 1
ATOM 674 N N . ARG A 1 91 ? -9.628 -11.858 -5.787 1.00 93.69 91 ARG A N 1
ATOM 675 C CA . ARG A 1 91 ? -10.599 -12.070 -6.875 1.00 93.69 91 ARG A CA 1
ATOM 676 C C . ARG A 1 91 ? -10.500 -11.057 -8.017 1.00 93.69 91 ARG A C 1
ATOM 678 O O . ARG A 1 91 ? -10.990 -11.338 -9.105 1.00 93.69 91 ARG A O 1
ATOM 685 N N . CYS A 1 92 ? -9.989 -9.856 -7.749 1.00 91.06 92 CYS A N 1
ATOM 686 C CA . CYS A 1 92 ? -9.941 -8.780 -8.739 1.00 91.06 92 CYS A CA 1
ATOM 687 C C . CYS A 1 92 ? -8.764 -8.974 -9.682 1.00 91.06 92 CYS A C 1
ATOM 689 O O . CYS A 1 92 ? -8.893 -8.736 -10.878 1.00 91.06 92 CYS A O 1
ATOM 691 N N . GLU A 1 93 ? -7.637 -9.419 -9.135 1.00 80.56 93 GLU A N 1
ATOM 692 C CA . GLU A 1 93 ? -6.450 -9.717 -9.913 1.00 80.56 93 GLU A CA 1
ATOM 693 C C . GLU A 1 93 ? -5.555 -10.654 -9.102 1.00 80.56 93 GLU A C 1
ATOM 695 O O . GLU A 1 93 ? -4.896 -10.190 -8.166 1.00 80.56 93 GLU A O 1
ATOM 700 N N . PRO A 1 94 ? -5.518 -11.959 -9.424 1.00 65.69 94 PRO A N 1
ATOM 701 C CA . PRO A 1 94 ? -4.524 -12.857 -8.861 1.00 65.69 94 PRO A CA 1
ATOM 702 C C . PRO A 1 94 ? -3.178 -12.502 -9.497 1.00 65.69 94 PRO A C 1
ATOM 704 O O . PRO A 1 94 ? -2.794 -13.037 -10.540 1.00 65.69 94 PRO A O 1
ATOM 707 N N . GLY A 1 95 ? -2.500 -11.513 -8.919 1.00 65.00 95 GLY A N 1
ATOM 708 C CA . GLY A 1 95 ? -1.234 -11.018 -9.431 1.00 65.00 95 GLY A CA 1
ATOM 709 C C . GLY A 1 95 ? -0.158 -12.107 -9.429 1.00 65.00 95 GLY A C 1
ATOM 710 O O . GLY A 1 95 ? -0.079 -12.935 -8.522 1.00 65.00 95 GLY A O 1
ATOM 711 N N . GLY A 1 96 ? 0.693 -12.111 -10.456 1.00 75.31 96 GLY A N 1
ATOM 712 C CA . GLY A 1 96 ? 1.978 -12.807 -10.423 1.00 75.31 96 GLY A CA 1
ATOM 713 C C . GLY A 1 96 ? 3.074 -11.853 -9.951 1.00 75.31 96 GLY A C 1
ATOM 714 O O . GLY A 1 96 ? 3.110 -10.712 -10.401 1.00 75.31 96 GLY A O 1
ATOM 715 N N . GLY A 1 97 ? 3.969 -12.317 -9.079 1.00 85.00 97 GLY A N 1
ATOM 716 C CA . GLY A 1 97 ? 5.072 -11.510 -8.556 1.00 85.00 97 GLY A CA 1
ATOM 717 C C . GLY A 1 97 ? 5.218 -11.629 -7.044 1.00 85.00 97 GLY A C 1
ATOM 718 O O . GLY A 1 97 ? 4.764 -12.600 -6.434 1.00 85.00 97 GLY A O 1
ATOM 719 N N . TYR A 1 98 ? 5.876 -10.638 -6.449 1.00 90.12 98 TYR A N 1
ATOM 720 C CA . TYR A 1 98 ? 6.035 -10.558 -5.002 1.00 90.12 98 TYR A CA 1
ATOM 721 C C . TYR A 1 98 ? 4.762 -10.036 -4.344 1.00 90.12 98 TYR A C 1
ATOM 723 O O . TYR A 1 98 ? 4.129 -9.127 -4.882 1.00 90.12 98 TYR A O 1
ATOM 731 N N . ARG A 1 99 ? 4.402 -10.595 -3.182 1.00 93.00 99 ARG A N 1
ATOM 732 C CA . ARG A 1 99 ? 3.152 -10.276 -2.487 1.00 93.00 99 ARG A CA 1
ATOM 733 C C . ARG A 1 99 ? 3.336 -10.021 -1.001 1.00 93.00 99 ARG A C 1
ATOM 735 O O . ARG A 1 99 ? 4.017 -10.787 -0.318 1.00 93.00 99 ARG A O 1
ATOM 742 N N . ILE A 1 100 ? 2.613 -9.032 -0.493 1.00 94.88 100 ILE A N 1
ATOM 743 C CA . ILE A 1 100 ? 2.429 -8.784 0.936 1.00 94.88 100 ILE A CA 1
ATOM 744 C C . ILE A 1 100 ? 0.931 -8.769 1.215 1.00 94.88 100 ILE A C 1
ATOM 746 O O . ILE A 1 100 ? 0.218 -7.902 0.720 1.00 94.88 100 ILE A O 1
ATOM 750 N N . ALA A 1 101 ? 0.448 -9.740 1.990 1.00 95.88 101 ALA A N 1
ATOM 751 C CA . ALA A 1 101 ? -0.958 -9.791 2.385 1.00 95.88 101 ALA A CA 1
ATOM 752 C C . ALA A 1 101 ? -1.356 -8.511 3.137 1.00 95.88 101 ALA A C 1
ATOM 754 O O . ALA A 1 101 ? -0.570 -8.014 3.951 1.00 95.88 101 ALA A O 1
ATOM 755 N N . VAL A 1 102 ? -2.553 -7.981 2.861 1.00 95.62 102 VAL A N 1
ATOM 756 C CA . VAL A 1 102 ? -2.999 -6.677 3.386 1.00 95.62 102 VAL A CA 1
ATOM 757 C C . VAL A 1 102 ? -2.943 -6.635 4.913 1.00 95.62 102 VAL A C 1
ATOM 759 O O . VAL A 1 102 ? -2.452 -5.657 5.476 1.00 95.62 102 VAL A O 1
ATOM 762 N N . GLU A 1 103 ? -3.341 -7.712 5.590 1.00 95.69 103 GLU A N 1
ATOM 763 C CA . GLU A 1 103 ? -3.322 -7.820 7.053 1.00 95.69 103 GLU A CA 1
ATOM 764 C C . GLU A 1 103 ? -1.927 -7.605 7.670 1.00 95.69 103 GLU A C 1
ATOM 766 O O . GLU A 1 103 ? -1.812 -7.197 8.824 1.00 95.69 103 GLU A O 1
ATOM 771 N N . ARG A 1 104 ? -0.846 -7.817 6.903 1.00 96.19 104 ARG A N 1
ATOM 772 C CA . ARG A 1 104 ? 0.540 -7.649 7.373 1.00 96.19 104 ARG A CA 1
ATOM 773 C C . ARG A 1 104 ? 1.032 -6.205 7.339 1.00 96.19 104 ARG A C 1
ATOM 775 O O . ARG A 1 104 ? 2.124 -5.955 7.836 1.00 96.19 104 ARG A O 1
ATOM 782 N N . ILE A 1 105 ? 0.270 -5.283 6.749 1.00 95.06 105 ILE A N 1
ATOM 783 C CA . ILE A 1 105 ? 0.625 -3.861 6.588 1.00 95.06 105 ILE A CA 1
ATOM 784 C C . ILE A 1 105 ? -0.507 -2.926 7.044 1.00 95.06 105 ILE A C 1
ATOM 786 O O . ILE A 1 105 ? -0.569 -1.774 6.633 1.00 95.06 105 ILE A O 1
ATOM 790 N N . ARG A 1 106 ? -1.412 -3.415 7.903 1.00 93.12 106 ARG A N 1
ATOM 791 C CA . ARG A 1 106 ? -2.550 -2.653 8.460 1.00 93.12 106 ARG A CA 1
ATOM 792 C C . ARG A 1 106 ? -2.179 -1.594 9.487 1.00 93.12 106 ARG A C 1
ATOM 794 O O . ARG A 1 106 ? -3.058 -0.849 9.919 1.00 93.12 106 ARG A O 1
ATOM 801 N N . THR A 1 107 ? -0.923 -1.590 9.915 1.00 91.88 107 THR A N 1
ATOM 802 C CA . THR A 1 107 ? -0.402 -0.616 10.865 1.00 91.88 107 THR A CA 1
ATOM 803 C C . THR A 1 107 ? 0.713 0.196 10.226 1.00 91.88 107 THR A C 1
ATOM 805 O O . THR A 1 107 ? 1.506 -0.360 9.458 1.00 91.88 107 THR A O 1
ATOM 808 N N . TRP A 1 108 ? 0.839 1.476 10.573 1.00 91.69 108 TRP A N 1
ATOM 809 C CA . TRP A 1 108 ? 1.952 2.314 10.124 1.00 91.69 108 TRP A CA 1
ATOM 810 C C . TRP A 1 108 ? 3.326 1.680 10.384 1.00 91.69 108 TRP A C 1
ATOM 812 O O . TRP A 1 108 ? 4.118 1.599 9.439 1.00 91.69 108 TRP A O 1
ATOM 822 N N . PRO A 1 109 ? 3.628 1.158 11.594 1.00 92.44 109 PRO A N 1
ATOM 823 C CA . PRO A 1 109 ? 4.895 0.477 11.842 1.00 92.44 109 PRO A CA 1
ATOM 824 C C . PRO A 1 109 ? 5.112 -0.733 10.934 1.00 92.44 109 PRO A C 1
ATOM 826 O O . PRO A 1 109 ? 6.221 -0.931 10.443 1.00 92.44 109 PRO A O 1
ATOM 829 N N . ALA A 1 110 ? 4.071 -1.532 10.677 1.00 92.94 110 ALA A N 1
ATOM 830 C CA . ALA A 1 110 ? 4.199 -2.704 9.821 1.00 92.94 110 ALA A CA 1
ATOM 831 C C . ALA A 1 110 ? 4.403 -2.313 8.350 1.00 92.94 110 ALA A C 1
ATOM 833 O O . ALA A 1 110 ? 5.280 -2.865 7.688 1.00 92.94 110 ALA A O 1
ATOM 834 N N . TYR A 1 111 ? 3.660 -1.323 7.852 1.00 94.00 111 TYR A N 1
ATOM 835 C CA . TYR A 1 111 ? 3.831 -0.784 6.504 1.00 94.00 111 TYR A CA 1
ATOM 836 C C . TYR A 1 111 ? 5.245 -0.230 6.279 1.00 94.00 111 TYR A C 1
ATOM 838 O O . TYR A 1 111 ? 5.903 -0.582 5.296 1.00 94.00 111 TYR A O 1
ATOM 846 N N . LEU A 1 112 ? 5.757 0.573 7.218 1.00 92.44 112 LEU A N 1
ATOM 847 C CA . LEU A 1 112 ? 7.117 1.112 7.149 1.00 92.44 112 LEU A CA 1
ATOM 848 C C . LEU A 1 112 ? 8.179 0.019 7.286 1.00 92.44 112 LEU A C 1
ATOM 850 O O . LEU A 1 112 ? 9.172 0.057 6.564 1.00 92.44 112 LEU A O 1
ATOM 854 N N . HIS A 1 113 ? 7.966 -0.974 8.155 1.00 94.50 113 HIS A N 1
ATOM 855 C CA . HIS A 1 113 ? 8.861 -2.124 8.283 1.00 94.50 113 HIS A CA 1
ATOM 856 C C . HIS A 1 113 ? 8.988 -2.888 6.960 1.00 94.50 113 HIS A C 1
ATOM 858 O O . HIS A 1 113 ? 10.104 -3.146 6.511 1.00 94.50 113 HIS A O 1
ATOM 864 N N . TRP A 1 114 ? 7.865 -3.204 6.306 1.00 95.12 114 TRP A N 1
ATOM 865 C CA . TRP A 1 114 ? 7.871 -3.855 4.993 1.00 95.12 114 TRP A CA 1
ATOM 866 C C . TRP A 1 114 ? 8.526 -2.989 3.926 1.00 95.12 114 TRP A C 1
ATOM 868 O O . TRP A 1 114 ? 9.346 -3.489 3.164 1.00 95.12 114 TRP A O 1
ATOM 878 N N . THR A 1 115 ? 8.216 -1.694 3.901 1.00 92.69 115 THR A N 1
ATOM 879 C CA . THR A 1 115 ? 8.830 -0.753 2.957 1.00 92.69 115 THR A CA 1
ATOM 880 C C . THR A 1 115 ? 10.350 -0.729 3.127 1.00 92.69 115 THR A C 1
ATOM 882 O O . THR A 1 115 ? 11.078 -0.930 2.161 1.00 92.69 115 THR A O 1
ATOM 885 N N . ALA A 1 116 ? 10.841 -0.582 4.360 1.00 92.88 116 ALA A N 1
ATOM 886 C CA . ALA A 1 116 ? 12.269 -0.587 4.663 1.00 92.88 116 ALA A CA 1
ATOM 887 C C . 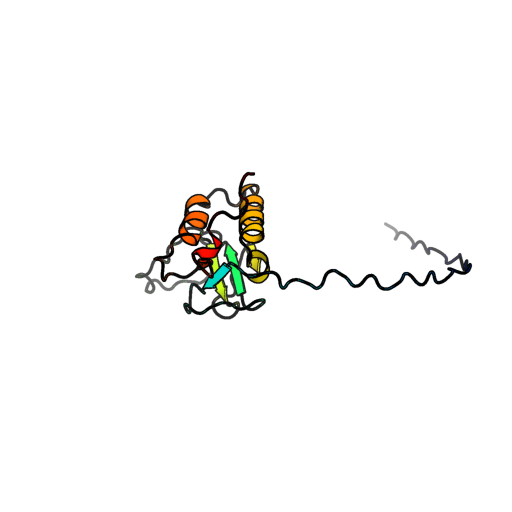ALA A 1 116 ? 12.934 -1.925 4.314 1.00 92.88 116 ALA A C 1
ATOM 889 O O . ALA A 1 116 ? 14.020 -1.927 3.741 1.00 92.88 116 ALA A O 1
ATOM 890 N N . HIS A 1 117 ? 12.283 -3.053 4.611 1.00 92.56 117 HIS A N 1
ATOM 891 C CA . HIS A 1 117 ? 12.776 -4.371 4.217 1.00 92.56 117 HIS A CA 1
ATOM 892 C C . HIS A 1 117 ? 12.955 -4.456 2.697 1.00 92.56 117 HIS A C 1
ATOM 894 O O . HIS A 1 117 ? 14.034 -4.810 2.231 1.00 92.56 117 HIS A O 1
ATOM 900 N N . LEU A 1 118 ? 11.957 -4.045 1.917 1.00 91.88 118 LEU A N 1
ATOM 901 C CA . LEU A 1 118 ? 12.028 -4.108 0.457 1.00 91.88 118 LEU A CA 1
ATOM 902 C C . LEU A 1 118 ? 12.991 -3.088 -0.161 1.00 91.88 118 LEU A C 1
ATOM 904 O O . LEU A 1 118 ? 13.531 -3.335 -1.233 1.00 91.88 118 LEU A O 1
ATOM 908 N N . MET A 1 119 ? 13.264 -1.969 0.512 1.00 89.94 119 MET A N 1
ATOM 909 C CA . MET A 1 119 ? 14.313 -1.031 0.094 1.00 89.94 119 MET A CA 1
ATOM 910 C C . MET A 1 119 ? 15.721 -1.640 0.161 1.00 89.94 119 MET A C 1
ATOM 912 O O . MET A 1 119 ? 16.626 -1.133 -0.501 1.00 89.94 119 MET A O 1
ATOM 916 N N . THR A 1 120 ? 15.925 -2.697 0.958 1.00 90.31 120 THR A N 1
ATOM 917 C CA . THR A 1 120 ? 17.216 -3.407 1.034 1.00 90.31 120 THR A CA 1
ATOM 918 C C . THR A 1 120 ? 17.408 -4.444 -0.070 1.00 90.31 120 THR A C 1
ATOM 920 O O . THR A 1 120 ? 18.517 -4.937 -0.260 1.00 90.31 120 THR A O 1
ATOM 923 N N . GLU A 1 121 ? 16.349 -4.745 -0.815 1.00 90.25 121 GLU A N 1
ATOM 924 C CA . GLU A 1 121 ? 16.343 -5.743 -1.873 1.00 90.25 121 GLU A CA 1
ATOM 925 C C . GLU A 1 121 ? 16.727 -5.096 -3.218 1.00 90.25 121 GLU A C 1
ATOM 927 O O . GLU A 1 121 ? 16.108 -4.138 -3.687 1.00 90.25 121 GLU A O 1
ATOM 932 N N . ASP A 1 122 ? 17.759 -5.629 -3.868 1.00 83.62 122 ASP A N 1
ATOM 933 C CA . ASP A 1 122 ? 18.359 -5.079 -5.092 1.00 83.62 122 ASP A CA 1
ATOM 934 C C . ASP A 1 122 ? 17.449 -5.186 -6.329 1.00 83.62 122 ASP A C 1
ATOM 936 O O . ASP A 1 122 ? 17.503 -4.357 -7.243 1.00 83.62 122 ASP A O 1
ATOM 940 N N . TRP A 1 123 ? 16.551 -6.166 -6.340 1.00 80.94 123 TRP A N 1
ATOM 941 C CA . TRP A 1 123 ? 15.622 -6.433 -7.437 1.00 80.94 123 TRP A CA 1
ATOM 942 C C . TRP A 1 123 ? 14.419 -5.472 -7.504 1.00 80.94 123 TRP A C 1
ATOM 944 O O . TRP A 1 123 ? 13.676 -5.502 -8.487 1.00 80.94 123 TRP A O 1
ATOM 954 N N . PHE A 1 124 ? 14.270 -4.551 -6.542 1.00 80.56 124 PHE A N 1
ATOM 955 C CA . PHE A 1 124 ? 13.293 -3.451 -6.585 1.00 80.56 124 PHE A CA 1
ATOM 956 C C . PHE A 1 124 ? 13.882 -2.105 -7.024 1.00 80.56 124 PHE A C 1
ATOM 958 O O . PHE A 1 124 ? 13.213 -1.083 -6.871 1.00 80.56 124 PHE A O 1
ATOM 965 N N . GLY A 1 125 ? 15.094 -2.063 -7.586 1.00 75.81 125 GLY A N 1
ATOM 966 C CA . GLY A 1 125 ? 15.823 -0.812 -7.856 1.00 75.81 125 GLY A CA 1
ATOM 967 C C . GLY A 1 125 ? 15.112 0.240 -8.728 1.00 75.81 125 GLY A C 1
ATOM 968 O O . GLY A 1 125 ? 15.510 1.400 -8.714 1.00 75.81 125 GLY A O 1
ATOM 969 N N . ALA A 1 126 ? 14.058 -0.130 -9.463 1.00 80.94 126 ALA A N 1
ATOM 970 C CA . ALA A 1 126 ? 13.233 0.797 -10.249 1.00 80.94 126 ALA A CA 1
ATOM 971 C C . ALA A 1 126 ? 12.039 1.396 -9.475 1.00 80.94 126 ALA A C 1
ATOM 973 O O . ALA A 1 126 ? 11.315 2.228 -10.016 1.00 80.94 126 ALA A O 1
ATOM 974 N N . THR A 1 127 ? 11.802 0.959 -8.237 1.00 85.62 127 THR A N 1
ATOM 975 C CA . THR A 1 127 ? 10.681 1.425 -7.416 1.00 85.62 127 THR A CA 1
ATOM 976 C C . THR A 1 127 ? 10.957 2.833 -6.903 1.00 85.62 127 THR A C 1
ATOM 978 O O . THR A 1 127 ? 11.919 3.050 -6.163 1.00 85.62 127 THR A O 1
ATOM 981 N N . ASP A 1 128 ? 10.071 3.778 -7.215 1.00 86.75 128 ASP A N 1
ATOM 982 C CA . ASP A 1 128 ? 10.043 5.065 -6.525 1.00 86.75 128 ASP A CA 1
ATOM 983 C C . ASP A 1 128 ? 9.372 4.895 -5.151 1.00 86.75 128 ASP A C 1
ATOM 985 O O . ASP A 1 128 ? 8.162 5.044 -4.970 1.00 86.75 128 ASP A O 1
ATOM 989 N N . TRP A 1 129 ? 10.184 4.534 -4.156 1.00 88.94 129 TRP A N 1
ATOM 990 C CA . TRP A 1 129 ? 9.733 4.376 -2.771 1.00 88.94 129 TRP A CA 1
ATOM 991 C C . TRP A 1 129 ? 9.172 5.672 -2.186 1.00 88.94 129 TRP A C 1
ATOM 993 O O . TRP A 1 129 ? 8.291 5.632 -1.328 1.00 88.94 129 TRP A O 1
ATOM 1003 N N . ARG A 1 130 ? 9.663 6.828 -2.650 1.00 88.56 130 ARG A N 1
ATOM 1004 C CA . ARG A 1 130 ? 9.166 8.126 -2.200 1.00 88.56 130 ARG A CA 1
ATOM 1005 C C . ARG A 1 130 ? 7.743 8.337 -2.700 1.00 88.56 130 ARG A C 1
ATOM 1007 O O . ARG A 1 130 ? 6.909 8.757 -1.905 1.00 88.56 130 ARG A O 1
ATOM 1014 N N . GLU A 1 131 ? 7.467 8.049 -3.968 1.00 85.62 131 GLU A N 1
ATOM 1015 C CA . GLU A 1 131 ? 6.111 8.116 -4.524 1.00 85.62 131 GLU A CA 1
ATOM 1016 C C . GLU A 1 131 ? 5.154 7.198 -3.754 1.00 85.62 131 GLU A C 1
ATOM 1018 O O . GLU A 1 131 ? 4.120 7.665 -3.286 1.00 85.62 131 GLU A O 1
ATOM 1023 N N . LEU A 1 132 ? 5.540 5.938 -3.518 1.00 86.50 132 LEU A N 1
ATOM 1024 C CA . LEU A 1 132 ? 4.717 4.969 -2.782 1.00 86.50 132 LEU A CA 1
ATOM 1025 C C . LEU A 1 132 ? 4.366 5.445 -1.358 1.00 86.50 132 LEU A C 1
ATOM 1027 O O . LEU A 1 132 ? 3.214 5.367 -0.919 1.00 86.50 132 LEU A O 1
ATOM 1031 N N . ILE A 1 133 ? 5.361 5.956 -0.625 1.00 89.88 133 ILE A N 1
ATOM 1032 C CA . ILE A 1 133 ? 5.159 6.476 0.731 1.00 89.88 133 ILE A CA 1
ATOM 1033 C C . ILE A 1 133 ? 4.286 7.733 0.689 1.00 89.88 133 ILE A C 1
ATOM 1035 O O . ILE A 1 133 ? 3.330 7.830 1.454 1.00 89.88 133 ILE A O 1
ATOM 1039 N N . LEU A 1 134 ? 4.585 8.692 -0.193 1.00 88.31 134 LEU A N 1
ATOM 1040 C CA . LEU A 1 134 ? 3.857 9.962 -0.254 1.00 88.31 134 LEU A CA 1
ATOM 1041 C C . LEU A 1 134 ? 2.410 9.795 -0.728 1.00 88.31 134 LEU A C 1
ATOM 1043 O O . LEU A 1 134 ? 1.538 10.456 -0.171 1.00 88.31 134 LEU A O 1
ATOM 1047 N N . ASP A 1 135 ? 2.138 8.892 -1.673 1.00 87.00 135 ASP A N 1
ATOM 1048 C CA . ASP A 1 135 ? 0.770 8.579 -2.107 1.00 87.00 135 ASP A CA 1
ATOM 1049 C C . ASP A 1 135 ? -0.073 8.041 -0.943 1.00 87.00 135 ASP A C 1
ATOM 1051 O O . ASP A 1 135 ? -1.238 8.401 -0.797 1.00 87.00 135 ASP A O 1
ATOM 1055 N N . THR A 1 136 ? 0.534 7.263 -0.038 1.00 87.94 136 THR A N 1
ATOM 1056 C CA . THR A 1 136 ? -0.150 6.785 1.176 1.00 87.94 136 THR A CA 1
ATOM 1057 C C . THR A 1 136 ? -0.633 7.946 2.047 1.00 87.94 136 THR A C 1
ATOM 1059 O O . THR A 1 136 ? -1.686 7.849 2.671 1.00 87.94 136 THR A O 1
ATOM 1062 N N . PHE A 1 137 ? 0.099 9.061 2.085 1.00 85.38 137 PHE A N 1
ATOM 1063 C CA . PHE A 1 137 ? -0.246 10.215 2.914 1.00 85.38 137 PHE A CA 1
ATOM 1064 C C . PHE A 1 137 ? -1.206 11.208 2.259 1.00 85.38 137 PHE A C 1
ATOM 1066 O O . PHE A 1 137 ? -1.649 12.110 2.968 1.00 85.38 137 PHE A O 1
ATOM 1073 N N . ASP A 1 138 ? -1.533 11.089 0.968 1.00 82.00 138 ASP A N 1
ATOM 1074 C CA . ASP A 1 138 ? -2.420 12.043 0.297 1.00 82.00 138 ASP A CA 1
ATOM 1075 C C . ASP A 1 138 ? -3.882 11.845 0.752 1.00 82.00 138 ASP A C 1
ATOM 1077 O O . ASP A 1 138 ? -4.539 10.883 0.341 1.00 82.00 138 ASP A O 1
ATOM 1081 N N . PRO A 1 139 ? -4.443 12.752 1.580 1.00 68.69 139 PRO A N 1
ATOM 1082 C CA . PRO A 1 139 ? -5.804 12.605 2.085 1.00 68.69 139 PRO A CA 1
ATOM 1083 C C . PRO A 1 139 ? -6.865 12.968 1.036 1.00 68.69 139 PRO A C 1
ATOM 1085 O O . PRO A 1 139 ? -8.054 12.752 1.271 1.00 68.69 139 PRO A O 1
ATOM 1088 N N . VAL A 1 140 ? -6.460 13.579 -0.082 1.00 70.94 140 VAL A N 1
ATOM 1089 C CA . VAL A 1 140 ? -7.345 14.032 -1.165 1.00 70.94 140 VAL A CA 1
ATOM 1090 C C . VAL A 1 140 ? -7.447 12.972 -2.263 1.00 70.94 140 VAL A C 1
ATOM 1092 O O . VAL A 1 140 ? -8.391 12.990 -3.058 1.00 70.94 140 VAL A O 1
ATOM 1095 N N . SER A 1 141 ? -6.524 12.010 -2.285 1.00 71.94 141 SER A N 1
ATOM 1096 C CA . SER A 1 141 ? -6.550 10.905 -3.233 1.00 71.94 141 SER A CA 1
ATOM 1097 C C . SER A 1 141 ? -7.725 9.969 -2.934 1.00 71.94 141 SER A C 1
ATOM 1099 O O . SER A 1 141 ? -7.687 9.133 -2.034 1.00 71.94 141 SER A O 1
ATOM 1101 N N . ILE A 1 142 ? -8.781 10.076 -3.745 1.00 65.00 142 ILE A N 1
ATOM 1102 C CA . ILE A 1 142 ? -9.850 9.064 -3.854 1.00 65.00 142 ILE A CA 1
ATOM 1103 C C . ILE A 1 142 ? -9.384 7.804 -4.602 1.00 65.00 142 ILE A C 1
ATOM 1105 O O . ILE A 1 142 ? -10.180 6.909 -4.886 1.00 65.00 142 ILE A O 1
ATOM 1109 N N . SER A 1 143 ? -8.107 7.763 -4.978 1.00 76.31 143 SER A N 1
ATOM 1110 C CA . SER A 1 143 ? -7.514 6.671 -5.730 1.00 76.31 143 SER A CA 1
ATOM 1111 C C . SER A 1 143 ? -7.231 5.493 -4.808 1.00 76.31 143 SER A C 1
ATOM 1113 O O . SER A 1 143 ? -6.966 5.656 -3.613 1.00 76.31 143 SER A O 1
ATOM 1115 N N . ALA A 1 144 ? -7.256 4.301 -5.391 1.00 86.94 144 ALA A N 1
ATOM 1116 C CA . ALA A 1 144 ? -6.859 3.077 -4.723 1.00 86.94 144 ALA A CA 1
ATOM 1117 C C . ALA A 1 144 ? -5.440 3.144 -4.137 1.00 86.94 144 ALA A C 1
ATOM 1119 O O . ALA A 1 144 ? -4.640 3.984 -4.546 1.00 86.94 144 ALA A O 1
ATOM 1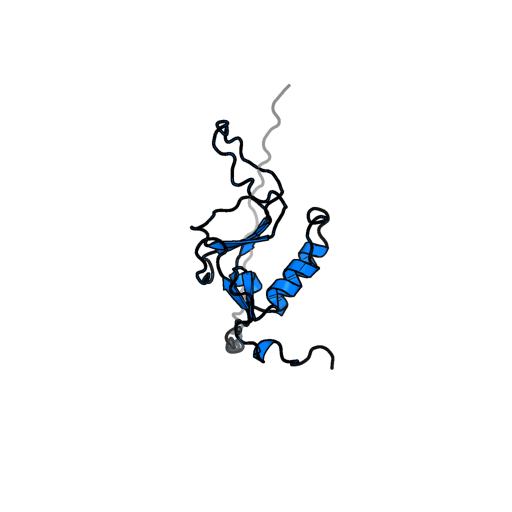120 N N . GLY A 1 145 ? -5.153 2.295 -3.148 1.00 91.31 145 GLY A N 1
ATOM 1121 C CA . GLY A 1 145 ? -3.904 2.365 -2.394 1.00 91.31 145 GLY A CA 1
ATOM 1122 C C . GLY A 1 145 ? -4.040 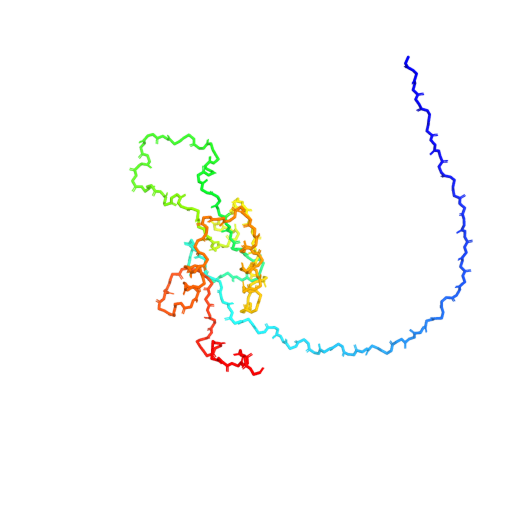1.991 -0.915 1.00 91.31 145 GLY A C 1
ATOM 1123 O O . GLY A 1 145 ? -5.112 1.600 -0.441 1.00 91.31 145 GLY A O 1
ATOM 1124 N N . ILE A 1 146 ? -2.926 2.111 -0.184 1.00 92.81 146 ILE A N 1
ATOM 1125 C CA . ILE A 1 146 ? -2.908 2.097 1.284 1.00 92.81 146 ILE A CA 1
ATOM 1126 C C . ILE A 1 146 ? -3.221 3.510 1.767 1.00 92.81 146 ILE A C 1
ATOM 1128 O O . ILE A 1 146 ? -2.682 4.477 1.232 1.00 92.81 146 ILE A O 1
ATOM 1132 N N . ARG A 1 147 ? -4.118 3.647 2.746 1.00 92.00 147 ARG A N 1
ATOM 1133 C CA . ARG A 1 147 ? -4.625 4.945 3.206 1.00 92.00 147 ARG A CA 1
ATOM 1134 C C . ARG A 1 147 ? -4.762 4.994 4.727 1.00 92.00 147 ARG A C 1
ATOM 1136 O O . ARG A 1 147 ? -5.210 4.014 5.310 1.00 92.00 147 ARG A O 1
ATOM 1143 N N . PRO A 1 148 ? -4.479 6.127 5.378 1.00 91.31 148 PRO A N 1
ATOM 1144 C CA . PRO A 1 148 ? -4.787 6.337 6.784 1.00 91.31 148 PRO A CA 1
ATOM 1145 C C . PRO A 1 148 ? -6.284 6.172 7.038 1.00 91.31 148 PRO A C 1
ATOM 1147 O O . PRO A 1 148 ? -7.111 6.751 6.332 1.00 91.31 148 PRO A O 1
ATOM 1150 N N . ARG A 1 149 ? -6.645 5.423 8.077 1.00 88.19 149 ARG A N 1
ATOM 1151 C CA . ARG A 1 149 ? -8.036 5.2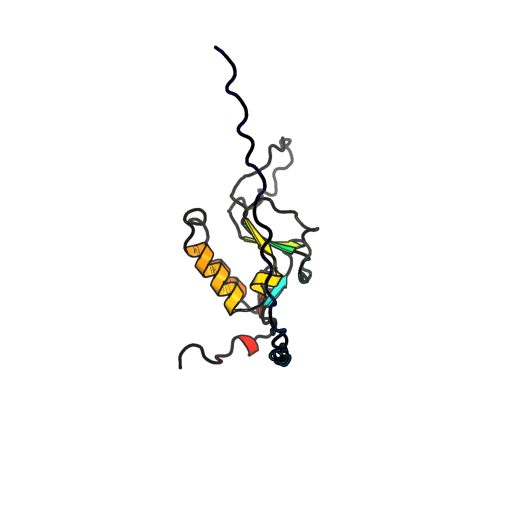50 8.502 1.00 88.19 149 ARG A CA 1
ATOM 1152 C C . ARG A 1 149 ? -8.616 6.545 9.060 1.00 88.19 149 ARG A C 1
ATOM 1154 O O . ARG A 1 149 ? -9.756 6.890 8.749 1.00 88.19 149 ARG A O 1
ATOM 1161 N N . ALA A 1 150 ? -7.843 7.274 9.859 1.00 83.19 150 ALA A N 1
ATOM 1162 C CA . ALA A 1 150 ? -8.174 8.629 10.265 1.00 83.19 150 ALA A CA 1
ATOM 1163 C C . ALA A 1 150 ? -6.955 9.546 10.135 1.00 83.19 150 ALA A C 1
ATOM 1165 O O . ALA A 1 150 ? -5.849 9.218 10.548 1.00 83.19 150 ALA A O 1
ATOM 1166 N N . PHE A 1 151 ? -7.175 10.774 9.659 1.00 67.38 151 PHE A N 1
ATOM 1167 C CA . PHE A 1 151 ? -6.124 11.800 9.591 1.00 67.38 151 PHE A CA 1
ATOM 1168 C C . PHE A 1 151 ? -5.508 12.118 10.968 1.00 67.38 151 PHE A C 1
ATOM 1170 O O . PHE A 1 151 ? -4.386 12.609 11.075 1.00 67.38 151 PHE A O 1
ATOM 1177 N N . ARG A 1 152 ? -6.251 11.850 12.050 1.00 67.50 152 ARG A N 1
ATOM 1178 C CA . ARG A 1 152 ? -5.771 12.028 13.425 1.00 67.50 152 ARG A CA 1
ATOM 1179 C C . ARG A 1 152 ? -4.725 10.989 13.829 1.00 67.50 152 ARG A C 1
ATOM 1181 O O . ARG A 1 152 ? -3.944 11.298 14.719 1.00 67.50 15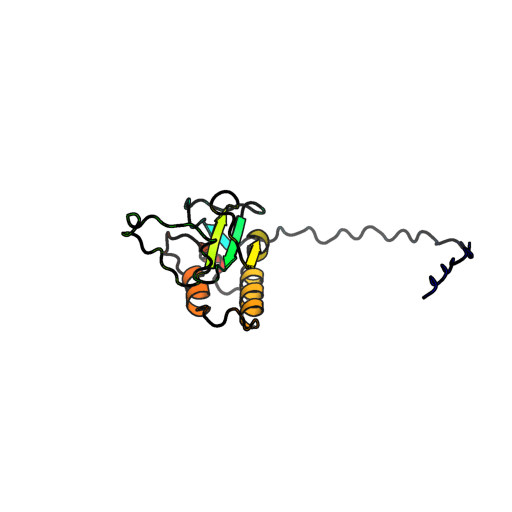2 ARG A O 1
ATOM 1188 N N . ASP A 1 153 ? -4.665 9.847 13.149 1.00 61.47 153 ASP A N 1
ATOM 1189 C CA . ASP A 1 153 ? -3.723 8.766 13.457 1.00 61.47 153 ASP A CA 1
ATOM 1190 C C . ASP A 1 153 ? -2.294 9.099 12.988 1.00 61.47 153 ASP A C 1
ATOM 1192 O O . ASP A 1 153 ? -1.334 8.515 13.471 1.00 61.47 153 ASP A O 1
ATOM 1196 N N . ILE A 1 154 ? -2.128 10.104 12.116 1.00 62.31 154 ILE A N 1
ATOM 1197 C CA . ILE A 1 154 ? -0.811 10.627 11.700 1.00 62.31 154 ILE A CA 1
ATOM 1198 C C . ILE A 1 154 ? -0.280 11.684 12.689 1.00 62.31 154 ILE A C 1
ATOM 1200 O O . ILE A 1 154 ? 0.883 12.086 12.631 1.00 62.31 154 ILE A O 1
ATOM 1204 N N . ARG A 1 155 ? -1.109 12.183 13.620 1.00 54.09 155 ARG A N 1
ATOM 1205 C CA . ARG A 1 155 ? -0.668 13.219 14.563 1.00 54.09 155 ARG A CA 1
ATOM 1206 C C . ARG A 1 155 ? 0.240 12.614 15.631 1.00 54.09 155 ARG A C 1
ATOM 1208 O O . ARG A 1 155 ? -0.258 12.207 16.671 1.00 54.09 155 ARG A O 1
ATOM 1215 N N . HIS A 1 156 ? 1.550 12.635 15.370 1.00 51.12 156 HIS A N 1
ATOM 1216 C CA . HIS A 1 156 ? 2.633 12.864 16.339 1.00 51.12 156 HIS A CA 1
ATOM 1217 C C . HIS A 1 156 ? 2.357 12.364 17.771 1.00 51.12 156 HIS A C 1
ATOM 1219 O O . HIS A 1 156 ? 2.457 13.123 18.733 1.00 51.12 156 HIS A O 1
ATOM 1225 N N . ARG A 1 157 ? 2.018 11.087 17.938 1.00 49.81 157 ARG A N 1
ATOM 1226 C CA . ARG A 1 157 ? 2.336 10.405 19.188 1.00 49.81 157 ARG A CA 1
ATOM 1227 C C . ARG A 1 157 ? 3.673 9.722 18.952 1.00 49.81 157 ARG A C 1
ATOM 1229 O O . ARG A 1 157 ? 3.762 8.780 18.176 1.00 49.81 157 ARG A O 1
ATOM 1236 N N . ASP A 1 158 ? 4.706 10.304 19.551 1.00 49.75 158 ASP A N 1
ATOM 1237 C CA . ASP A 1 158 ? 5.941 9.605 19.909 1.00 49.75 158 ASP A CA 1
ATOM 1238 C C . ASP A 1 158 ? 6.889 9.214 18.758 1.00 49.75 158 ASP A C 1
ATOM 1240 O O . ASP A 1 158 ? 7.571 8.195 18.817 1.00 49.75 158 ASP A O 1
ATOM 1244 N N . VAL A 1 159 ? 7.011 10.048 17.717 1.00 48.81 159 VAL A N 1
ATOM 1245 C CA . VAL A 1 159 ? 8.163 9.965 16.796 1.00 48.81 159 VAL A CA 1
ATOM 1246 C C . VAL A 1 159 ? 9.231 10.960 17.259 1.00 48.81 159 VAL A C 1
ATOM 1248 O O . VAL A 1 159 ? 9.312 12.071 16.738 1.00 48.81 159 VAL A O 1
ATOM 1251 N N . GLY A 1 160 ? 10.023 10.557 18.260 1.00 49.81 160 GLY A N 1
ATOM 1252 C CA . GLY A 1 160 ? 11.258 11.243 18.665 1.00 49.81 160 GLY A CA 1
ATOM 1253 C C . GLY A 1 160 ? 11.242 12.020 19.988 1.00 49.81 160 GLY A C 1
ATOM 1254 O O . GLY A 1 160 ? 11.764 13.134 20.007 1.00 49.81 160 GLY A O 1
ATOM 1255 N N . GLU A 1 161 ? 10.703 11.450 21.072 1.00 41.16 161 GLU A N 1
ATOM 1256 C CA . GLU A 1 161 ? 11.178 11.789 22.432 1.00 41.16 161 GLU A CA 1
ATOM 1257 C C . GLU A 1 161 ? 12.311 10.850 22.867 1.00 41.16 161 GLU A C 1
ATOM 1259 O O . GLU A 1 161 ? 12.246 9.645 22.522 1.00 41.16 161 GLU A O 1
#

pLDDT: mean 73.28, std 19.36, range [41.09, 96.25]

Radius of gyration: 25.04 Å; chains: 1; bounding box: 43×67×72 Å